Protein AF-A0A349KJ42-F1 (afdb_monomer_lite)

Foldseek 3Di:
DAFEEEEEAFPPLCLVVVVVVVCVVCVVVVHDDDDADDQLQPVPHHGHDDDPCCPPVVHHHYHYYYQAFQQRHGDPVNVVSVVPGPYYHYRFDAAPVRDTFHHKFFADQVGQTDNDDDRDDDDDPSGIHTHHPVVSCVSVVDDD

pLDDT: mean 79.97, std 14.78, range [34.62, 95.19]

Structure (mmCIF, N/CA/C/O backbone):
data_AF-A0A349KJ42-F1
#
_entry.id   AF-A0A349KJ42-F1
#
loop_
_atom_site.group_PDB
_atom_site.id
_atom_site.type_symbol
_atom_site.label_atom_id
_atom_site.label_alt_id
_atom_site.label_comp_id
_atom_site.label_asym_id
_atom_site.label_entity_id
_atom_site.label_seq_id
_atom_site.pdbx_PDB_ins_code
_atom_site.Cartn_x
_atom_site.Cartn_y
_atom_site.Cartn_z
_atom_site.occupancy
_atom_site.B_iso_or_equiv
_atom_site.auth_seq_id
_atom_site.auth_comp_id
_atom_site.auth_asym_id
_atom_site.auth_atom_id
_atom_site.pdbx_PDB_model_num
ATOM 1 N N . MET A 1 1 ? -20.722 2.847 15.831 1.00 71.12 1 MET A N 1
ATOM 2 C CA . MET A 1 1 ? -20.370 1.876 14.788 1.00 71.12 1 MET A CA 1
ATOM 3 C C . MET A 1 1 ? -18.928 2.110 14.408 1.00 71.12 1 MET A C 1
ATOM 5 O O . MET A 1 1 ? -18.572 3.216 13.991 1.00 71.12 1 MET A O 1
ATOM 9 N N . ALA A 1 2 ? -18.104 1.103 14.656 1.00 82.88 2 ALA A N 1
ATOM 10 C CA . ALA A 1 2 ? -16.733 1.034 14.201 1.00 82.88 2 ALA A CA 1
ATOM 11 C C . ALA A 1 2 ? -16.643 1.185 12.682 1.00 82.88 2 ALA A C 1
ATOM 13 O O . ALA A 1 2 ? -17.597 0.926 11.957 1.00 82.88 2 ALA A O 1
ATOM 14 N N . LYS A 1 3 ? -15.483 1.655 12.223 1.00 87.38 3 LYS A N 1
ATOM 15 C CA . LYS A 1 3 ? -15.212 1.926 10.811 1.00 87.38 3 LYS A CA 1
ATOM 16 C C . LYS A 1 3 ? -14.053 1.076 10.319 1.00 87.38 3 LYS A C 1
ATOM 18 O O . LYS A 1 3 ? -13.082 0.863 11.056 1.00 87.38 3 LYS A O 1
ATOM 23 N N . LEU A 1 4 ? -14.130 0.683 9.056 1.00 85.62 4 LEU A N 1
ATOM 24 C CA . LEU A 1 4 ? -13.057 0.065 8.298 1.00 85.62 4 LEU A CA 1
ATOM 25 C C . LEU A 1 4 ? -12.326 1.128 7.465 1.00 85.62 4 LEU A C 1
ATOM 27 O O . LEU A 1 4 ? -12.881 1.762 6.567 1.00 85.62 4 LEU A O 1
ATOM 31 N N . TYR A 1 5 ? -11.041 1.310 7.753 1.00 91.62 5 TYR A N 1
ATOM 32 C CA . TYR A 1 5 ? -10.149 2.177 6.992 1.00 91.62 5 TYR A CA 1
ATOM 33 C C . TYR A 1 5 ? -9.207 1.326 6.149 1.00 91.62 5 TYR A C 1
ATOM 35 O O . TYR A 1 5 ? -8.527 0.455 6.691 1.00 91.62 5 TYR A O 1
ATOM 43 N N . PHE A 1 6 ? -9.087 1.628 4.858 1.00 92.06 6 PHE A N 1
ATOM 44 C CA . PHE A 1 6 ? -8.075 1.029 3.998 1.00 92.06 6 PHE A CA 1
ATOM 45 C C . PHE A 1 6 ? -7.049 2.070 3.545 1.00 92.06 6 PHE A C 1
ATOM 47 O O . PHE A 1 6 ? -7.339 2.986 2.771 1.00 92.06 6 PHE A O 1
ATOM 54 N N . TYR A 1 7 ? -5.828 1.910 4.048 1.00 92.38 7 TYR A N 1
ATOM 55 C CA . TYR A 1 7 ? -4.652 2.679 3.676 1.00 92.38 7 TYR A CA 1
ATOM 56 C C . TYR A 1 7 ? -3.873 1.916 2.602 1.00 92.38 7 TYR A C 1
ATOM 58 O O . TYR A 1 7 ? -3.289 0.865 2.867 1.00 92.38 7 TYR A O 1
ATOM 66 N N . TYR A 1 8 ? -3.834 2.440 1.383 1.00 91.38 8 TYR A N 1
ATOM 67 C CA . TYR A 1 8 ? -3.202 1.758 0.255 1.00 91.38 8 TYR A CA 1
ATOM 68 C C . TYR A 1 8 ? -2.115 2.604 -0.396 1.00 91.38 8 TYR A C 1
ATOM 70 O O . TYR A 1 8 ? -2.132 3.830 -0.324 1.00 91.38 8 TYR A O 1
ATOM 78 N N . SER A 1 9 ? -1.147 1.949 -1.032 1.00 87.88 9 SER A N 1
ATOM 79 C CA . SER A 1 9 ? -0.084 2.613 -1.799 1.00 87.88 9 SER A CA 1
ATOM 80 C C . SER A 1 9 ? 0.714 1.629 -2.646 1.00 87.88 9 SER A C 1
ATOM 82 O O . SER A 1 9 ? 0.524 0.417 -2.539 1.00 87.88 9 SER A O 1
ATOM 84 N N . SER A 1 10 ? 1.644 2.137 -3.457 1.00 85.31 10 SER A N 1
ATOM 85 C CA . SER A 1 10 ? 2.704 1.324 -4.058 1.00 85.31 10 SER A CA 1
ATOM 86 C C . SER A 1 10 ? 3.733 0.875 -3.000 1.00 85.31 10 SER A C 1
ATOM 88 O O . SER A 1 10 ? 3.656 1.243 -1.819 1.00 85.31 10 SER A O 1
ATOM 90 N N . MET A 1 11 ? 4.688 0.019 -3.375 1.00 81.88 11 MET A N 1
ATOM 91 C CA . MET A 1 11 ? 5.756 -0.409 -2.461 1.00 81.88 11 MET A CA 1
ATOM 92 C C . MET A 1 11 ? 6.617 0.778 -1.997 1.00 81.88 11 MET A C 1
ATOM 94 O O . MET A 1 11 ? 6.687 1.814 -2.656 1.00 81.88 11 MET A O 1
ATOM 98 N N . ASN A 1 12 ? 7.237 0.641 -0.823 1.00 72.62 12 ASN A N 1
ATOM 99 C CA . ASN A 1 12 ? 8.131 1.646 -0.234 1.00 72.62 12 ASN A CA 1
ATOM 100 C C . ASN A 1 12 ? 7.505 3.030 0.086 1.00 72.62 12 ASN A C 1
ATOM 102 O O . ASN A 1 12 ? 8.209 4.007 0.298 1.00 72.62 12 ASN A O 1
ATOM 106 N N . ALA A 1 13 ? 6.176 3.132 0.183 1.00 80.38 13 ALA A N 1
ATOM 107 C CA . ALA A 1 13 ? 5.505 4.377 0.586 1.00 80.38 13 ALA A CA 1
ATOM 108 C C . ALA A 1 13 ? 5.421 4.595 2.118 1.00 80.38 13 ALA A C 1
ATOM 110 O O . ALA A 1 13 ? 4.709 5.483 2.569 1.00 80.38 13 ALA A O 1
ATOM 111 N N . GLY A 1 14 ? 6.051 3.746 2.941 1.00 80.50 14 GLY A N 1
ATOM 112 C CA . GLY A 1 14 ? 6.001 3.874 4.409 1.00 80.50 14 GLY A CA 1
ATOM 113 C C . GLY A 1 14 ? 4.728 3.338 5.088 1.00 80.50 14 GLY A C 1
ATOM 114 O O . GLY A 1 14 ? 4.367 3.804 6.166 1.00 80.50 14 GLY A O 1
ATOM 115 N N . LYS A 1 15 ? 4.042 2.346 4.494 1.00 85.19 15 LYS A N 1
ATOM 116 C CA . LYS A 1 15 ? 2.826 1.728 5.076 1.00 85.19 15 LYS A CA 1
ATOM 117 C C . LYS A 1 15 ? 3.044 1.200 6.494 1.00 85.19 15 LYS A C 1
ATOM 119 O O . LYS A 1 15 ? 2.264 1.522 7.382 1.00 85.19 15 LYS A O 1
ATOM 124 N N . SER A 1 16 ? 4.110 0.427 6.702 1.00 76.88 16 SER A N 1
ATOM 125 C CA . SER A 1 16 ? 4.428 -0.156 8.009 1.00 76.88 16 SER A CA 1
ATOM 126 C C . SER A 1 16 ? 4.703 0.928 9.052 1.00 76.88 16 SER A C 1
ATOM 128 O O . SER A 1 16 ? 4.192 0.853 10.164 1.00 76.88 16 SER A O 1
ATOM 130 N N . THR A 1 17 ? 5.418 1.991 8.675 1.00 78.62 17 THR A N 1
ATOM 131 C CA . THR A 1 17 ? 5.653 3.155 9.540 1.00 78.62 17 THR A CA 1
ATOM 132 C C . THR A 1 17 ? 4.346 3.845 9.925 1.00 78.62 17 THR A C 1
ATOM 134 O O . THR A 1 17 ? 4.123 4.117 11.101 1.00 78.62 17 THR A O 1
ATOM 137 N N . ALA A 1 18 ? 3.449 4.083 8.963 1.00 80.69 18 ALA A N 1
ATOM 138 C CA . ALA A 1 18 ? 2.148 4.698 9.226 1.00 80.69 18 ALA A CA 1
ATOM 139 C C . ALA A 1 18 ? 1.270 3.838 10.156 1.00 80.69 18 ALA A C 1
ATOM 141 O O . ALA A 1 18 ? 0.638 4.371 11.068 1.00 80.69 18 ALA A O 1
ATOM 142 N N . LEU A 1 19 ? 1.279 2.513 9.972 1.00 82.88 19 LEU A N 1
ATOM 143 C CA . LEU A 1 19 ? 0.587 1.560 10.842 1.00 82.88 19 LEU A CA 1
ATOM 144 C C . LEU A 1 19 ? 1.127 1.601 12.279 1.00 82.88 19 LEU A C 1
ATOM 146 O O . LEU A 1 19 ? 0.348 1.715 13.227 1.00 82.88 19 LEU A O 1
ATOM 150 N N . LEU A 1 20 ? 2.450 1.539 12.448 1.00 77.12 20 LEU A N 1
ATOM 151 C CA . LEU A 1 20 ? 3.085 1.579 13.768 1.00 77.12 20 LEU A CA 1
ATOM 152 C C . LEU A 1 20 ? 2.846 2.921 14.468 1.00 77.12 20 LEU A C 1
ATOM 154 O O . LEU A 1 20 ? 2.502 2.934 15.650 1.00 77.12 20 LEU A O 1
ATOM 158 N N . GLN A 1 21 ? 2.927 4.036 13.736 1.00 80.31 21 GLN A N 1
ATOM 159 C CA . GLN A 1 21 ? 2.608 5.361 14.266 1.00 80.31 21 GLN A CA 1
ATOM 160 C C . GLN A 1 21 ? 1.146 5.458 14.711 1.00 80.31 21 GLN A C 1
ATOM 162 O O . GLN A 1 21 ? 0.859 6.008 15.774 1.00 80.31 21 GLN A O 1
ATOM 167 N N . ALA A 1 22 ? 0.210 4.920 13.922 1.00 86.06 22 ALA A N 1
ATOM 168 C CA . ALA A 1 22 ? -1.194 4.880 14.310 1.00 86.06 22 ALA A CA 1
ATOM 169 C C . ALA A 1 22 ? -1.365 4.090 15.614 1.00 86.06 22 ALA A C 1
ATOM 171 O O . ALA A 1 22 ? -1.955 4.607 16.559 1.00 86.06 22 ALA A O 1
ATOM 172 N N . SER A 1 23 ? -0.785 2.888 15.697 1.00 80.69 23 SER A N 1
ATOM 173 C CA . SER A 1 23 ? -0.829 2.048 16.899 1.00 80.69 23 SER A CA 1
ATOM 174 C C . SER A 1 23 ? -0.280 2.768 18.137 1.00 80.69 23 SER A C 1
ATOM 176 O O . SER A 1 23 ? -0.939 2.774 19.177 1.00 80.69 23 SER A O 1
ATOM 178 N N . TYR A 1 24 ? 0.869 3.443 18.011 1.00 76.75 24 TYR A N 1
ATOM 179 C CA . TYR A 1 24 ? 1.441 4.278 19.071 1.00 76.75 24 TYR A CA 1
ATOM 180 C C . TYR A 1 24 ? 0.457 5.367 19.525 1.00 76.75 24 TYR A C 1
ATOM 182 O O . TYR A 1 24 ? 0.120 5.442 20.702 1.00 76.75 24 TYR A O 1
ATOM 190 N N . ASN A 1 25 ? -0.105 6.140 18.591 1.00 90.44 25 ASN A N 1
ATOM 191 C CA . ASN A 1 25 ? -1.030 7.238 18.899 1.00 90.44 25 ASN A CA 1
ATOM 192 C C . ASN A 1 25 ? -2.312 6.792 19.628 1.00 90.44 25 ASN A C 1
ATOM 194 O O . ASN A 1 25 ? -2.921 7.589 20.347 1.00 90.44 25 ASN A O 1
ATOM 198 N N . TYR A 1 26 ? -2.768 5.558 19.397 1.00 90.50 26 TYR A N 1
ATOM 199 C CA . TYR A 1 26 ? -3.899 4.973 20.119 1.00 90.50 26 TYR A CA 1
ATOM 200 C C . TYR A 1 26 ? -3.496 4.573 21.545 1.00 90.50 26 TYR A C 1
ATOM 202 O O . TYR A 1 26 ? -4.216 4.896 22.492 1.00 90.50 26 TYR A O 1
ATOM 210 N N . ARG A 1 27 ? -2.325 3.945 21.710 1.00 85.88 27 ARG A N 1
ATOM 211 C CA . ARG A 1 27 ? -1.794 3.549 23.025 1.00 85.88 27 ARG A CA 1
ATOM 212 C C . ARG A 1 27 ? -1.530 4.741 23.938 1.00 85.88 27 ARG A C 1
ATOM 214 O O . ARG A 1 27 ? -1.910 4.688 25.101 1.00 85.88 27 ARG A O 1
ATOM 221 N N . GLU A 1 28 ? -1.011 5.843 23.399 1.00 93.38 28 GLU A N 1
ATOM 222 C CA . GLU A 1 28 ? -0.811 7.095 24.152 1.00 93.38 28 GLU A CA 1
ATOM 223 C C . GLU A 1 28 ? -2.118 7.684 24.707 1.00 93.38 28 GLU A C 1
ATOM 225 O O . GLU A 1 28 ? -2.106 8.475 25.646 1.00 93.38 28 GLU A O 1
ATOM 230 N N . ARG A 1 29 ? -3.268 7.298 24.144 1.00 93.56 29 ARG A N 1
ATOM 231 C CA . ARG A 1 29 ? -4.602 7.684 24.627 1.00 93.56 29 ARG A CA 1
ATOM 232 C C . ARG A 1 29 ? -5.255 6.616 25.512 1.00 93.56 29 ARG A C 1
ATOM 234 O O . ARG A 1 29 ? -6.458 6.680 25.744 1.00 93.56 29 ARG A O 1
ATOM 241 N N . GLY A 1 30 ? -4.491 5.625 25.973 1.00 92.12 30 GLY A N 1
ATOM 242 C CA . GLY A 1 30 ? -4.974 4.539 26.829 1.00 92.12 30 GLY A CA 1
ATOM 243 C C . GLY A 1 30 ? -5.780 3.460 26.099 1.00 92.12 30 GLY A C 1
ATOM 244 O O . GLY A 1 30 ? -6.466 2.676 26.750 1.00 92.12 30 GLY A O 1
ATOM 245 N N . MET A 1 31 ? -5.732 3.406 24.762 1.00 90.94 31 MET A N 1
ATOM 246 C CA . MET A 1 31 ? -6.440 2.387 23.979 1.00 90.94 31 MET A CA 1
ATOM 247 C C . MET A 1 31 ? -5.548 1.176 23.691 1.00 90.94 31 MET A C 1
ATOM 249 O O . MET A 1 31 ? -4.372 1.310 23.350 1.00 90.94 31 MET A O 1
ATOM 253 N N . ASN A 1 32 ? -6.133 -0.019 23.763 1.00 86.50 32 ASN A N 1
ATOM 254 C CA . ASN A 1 32 ? -5.446 -1.265 23.431 1.00 86.50 32 ASN A CA 1
ATOM 255 C C . ASN A 1 32 ? -5.469 -1.511 21.919 1.00 86.50 32 ASN A C 1
ATOM 257 O O . ASN A 1 32 ? -6.527 -1.466 21.294 1.00 86.50 32 ASN A O 1
ATOM 261 N N . THR A 1 33 ? -4.307 -1.808 21.332 1.00 84.69 33 THR A N 1
ATOM 262 C CA . THR A 1 33 ? -4.173 -2.100 19.898 1.00 84.69 33 THR A CA 1
ATOM 263 C C . THR A 1 33 ? -3.523 -3.455 19.653 1.00 84.69 33 THR A C 1
ATOM 265 O O . THR A 1 33 ? -2.512 -3.797 20.273 1.00 84.69 33 THR A O 1
ATOM 268 N N . ILE A 1 34 ? -4.066 -4.192 18.682 1.00 83.25 34 ILE A N 1
ATOM 269 C CA . ILE A 1 34 ? -3.475 -5.414 18.132 1.00 83.25 34 ILE A CA 1
ATOM 270 C C . ILE A 1 34 ? -2.990 -5.089 16.717 1.00 83.25 34 ILE A C 1
ATOM 272 O O . ILE A 1 34 ? -3.738 -4.534 15.915 1.00 83.25 34 ILE A O 1
ATOM 276 N N . VAL A 1 35 ? -1.730 -5.410 16.421 1.00 77.62 35 VAL A N 1
ATOM 277 C CA . VAL A 1 35 ? -1.138 -5.258 15.086 1.00 77.62 35 VAL A CA 1
ATOM 278 C C . VAL A 1 35 ? -0.901 -6.651 14.527 1.00 77.62 35 VAL A C 1
ATOM 280 O O . VAL A 1 35 ? -0.343 -7.504 15.211 1.00 77.62 35 VAL A O 1
ATOM 283 N N . LEU A 1 36 ? -1.345 -6.876 13.298 1.00 74.88 36 LEU A N 1
ATOM 284 C CA . LEU A 1 36 ? -1.331 -8.175 12.641 1.00 74.88 36 LEU A CA 1
ATOM 285 C C . LEU A 1 36 ? -0.718 -8.010 11.242 1.00 74.88 36 LEU A C 1
ATOM 287 O O . LEU A 1 36 ? -1.025 -7.044 10.544 1.00 74.88 36 LEU A O 1
ATOM 291 N N . ALA A 1 37 ? 0.126 -8.951 10.832 1.00 68.81 37 ALA A N 1
ATOM 292 C CA . ALA A 1 37 ? 0.660 -9.089 9.472 1.00 68.81 37 ALA A CA 1
ATOM 293 C C . ALA A 1 37 ? 0.181 -10.432 8.898 1.00 68.81 37 ALA A C 1
ATOM 295 O O . ALA A 1 37 ? -0.078 -11.310 9.706 1.00 68.81 37 ALA A O 1
ATOM 296 N N . PRO A 1 38 ? 0.011 -10.625 7.579 1.00 66.50 38 PRO A N 1
ATOM 297 C CA . PRO A 1 38 ? -0.365 -11.922 7.009 1.00 66.50 38 PRO A CA 1
ATOM 298 C C . PRO A 1 38 ? 0.789 -12.941 7.088 1.00 66.50 38 PRO A C 1
ATOM 300 O O . PRO A 1 38 ? 1.954 -12.566 7.034 1.00 66.50 38 PRO A O 1
ATOM 303 N N . SER A 1 39 ? 0.478 -14.238 7.154 1.00 60.75 39 SER A N 1
ATOM 304 C CA . SER A 1 39 ? 1.454 -15.318 7.394 1.00 60.75 39 SER A CA 1
ATOM 305 C C . SER A 1 39 ? 2.446 -15.508 6.246 1.00 60.75 39 SER A C 1
ATOM 307 O O . SER A 1 39 ? 3.524 -16.056 6.445 1.00 60.75 39 SER A O 1
ATOM 309 N N . LEU A 1 40 ? 2.072 -15.026 5.058 1.00 56.72 40 LEU A N 1
ATOM 310 C CA . LEU A 1 40 ? 2.884 -14.985 3.842 1.00 56.72 40 LEU A CA 1
ATOM 311 C C . LEU A 1 40 ? 3.875 -13.803 3.813 1.00 56.72 40 LEU A C 1
ATOM 313 O O . LEU A 1 40 ? 4.744 -13.774 2.949 1.00 56.72 40 LEU A O 1
ATOM 317 N N . ASP A 1 41 ? 3.742 -12.814 4.706 1.00 55.91 41 ASP A N 1
ATOM 318 C CA . ASP A 1 41 ? 4.686 -11.696 4.843 1.00 55.91 41 ASP A CA 1
ATOM 319 C C . ASP A 1 41 ? 5.649 -11.980 6.002 1.00 55.91 41 ASP A C 1
ATOM 321 O O . ASP A 1 41 ? 5.470 -11.505 7.120 1.00 55.91 41 ASP A O 1
ATOM 325 N N . ASP A 1 42 ? 6.669 -12.798 5.741 1.00 50.94 42 ASP A N 1
ATOM 326 C CA . ASP A 1 42 ? 7.663 -13.211 6.739 1.00 50.94 42 ASP A CA 1
ATOM 327 C C . ASP A 1 42 ? 8.842 -12.237 6.882 1.00 50.94 42 ASP A C 1
ATOM 329 O O . ASP A 1 42 ? 9.684 -12.431 7.761 1.00 50.94 42 ASP A O 1
ATOM 333 N N . ARG A 1 43 ? 8.861 -11.147 6.094 1.00 51.47 43 ARG A N 1
ATOM 334 C CA . ARG A 1 43 ? 9.929 -10.129 6.090 1.00 51.47 43 ARG A CA 1
ATOM 335 C C . ARG A 1 43 ? 10.235 -9.592 7.491 1.00 51.47 43 ARG A C 1
ATOM 337 O O . ARG A 1 43 ? 11.348 -9.128 7.724 1.00 51.47 43 ARG A O 1
ATOM 344 N N . TYR A 1 44 ? 9.254 -9.659 8.401 1.00 42.19 44 TYR A N 1
ATOM 345 C CA . TYR A 1 44 ? 9.367 -9.247 9.803 1.00 42.19 44 TYR A CA 1
ATOM 346 C C . TYR A 1 44 ? 8.635 -10.171 10.822 1.00 42.19 44 TYR A C 1
ATOM 348 O O . TYR A 1 44 ? 8.483 -9.769 11.975 1.00 42.19 44 TYR A O 1
ATOM 356 N N . GLY A 1 45 ? 8.192 -11.387 10.448 1.00 46.56 45 GLY A N 1
ATOM 357 C CA . GLY A 1 45 ? 7.471 -12.348 11.326 1.00 46.56 45 GLY A CA 1
ATOM 358 C C . GLY A 1 45 ? 5.956 -12.541 11.045 1.00 46.56 45 GLY A C 1
ATOM 359 O O . GLY A 1 45 ? 5.354 -11.750 10.332 1.00 46.56 45 GLY A O 1
ATOM 360 N N . GLN A 1 46 ? 5.337 -13.609 11.592 1.00 34.62 46 GLN A N 1
ATOM 361 C CA . GLN A 1 46 ? 4.038 -14.192 11.147 1.00 34.62 46 GLN A CA 1
ATOM 362 C C . GLN A 1 46 ? 2.746 -13.704 11.870 1.00 34.62 46 GLN A C 1
ATOM 364 O O . GLN A 1 46 ? 2.779 -13.418 13.066 1.00 34.62 46 GLN A O 1
ATOM 369 N N . GLY A 1 47 ? 1.578 -13.726 11.186 1.00 42.03 47 GLY A N 1
ATOM 370 C CA . GLY A 1 47 ? 0.214 -13.523 11.751 1.00 42.03 47 GLY A CA 1
ATOM 371 C C . GLY A 1 47 ? -0.938 -13.650 10.714 1.00 42.03 47 GLY A C 1
ATOM 372 O O . GLY A 1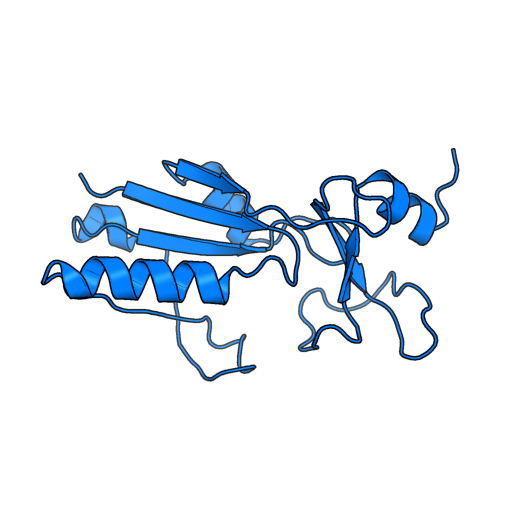 47 ? -0.669 -13.977 9.573 1.00 42.03 47 GLY A O 1
ATOM 373 N N . VAL A 1 48 ? -2.224 -13.394 11.026 1.00 34.69 48 VAL A N 1
ATOM 374 C CA . VAL A 1 48 ? -3.364 -13.433 10.052 1.00 34.69 48 VAL A CA 1
ATOM 375 C C . VAL A 1 48 ? -4.351 -12.276 10.306 1.00 34.69 48 VAL A C 1
ATOM 377 O O . VAL A 1 48 ? -4.576 -11.933 11.462 1.00 34.69 48 VAL A O 1
ATOM 380 N N . VAL A 1 49 ? -4.982 -11.698 9.263 1.00 42.06 49 VAL A N 1
ATOM 381 C CA . VAL A 1 49 ? -6.047 -10.663 9.372 1.00 42.06 49 VAL A CA 1
ATOM 382 C C . VAL A 1 49 ? -7.271 -11.005 8.518 1.00 42.06 49 VAL A C 1
ATOM 384 O O . VAL A 1 49 ? -7.124 -11.392 7.363 1.00 42.06 49 VAL A O 1
ATOM 387 N N . THR A 1 50 ? -8.479 -10.792 9.060 1.00 41.72 50 THR A N 1
ATOM 388 C CA . THR A 1 50 ? -9.771 -10.902 8.351 1.00 41.72 50 THR A CA 1
ATOM 389 C C . THR A 1 50 ? -10.637 -9.646 8.552 1.00 41.72 50 THR A C 1
ATOM 391 O O . THR A 1 50 ? -10.572 -9.004 9.600 1.00 41.72 50 THR A O 1
ATOM 394 N N . SER A 1 51 ? -11.428 -9.268 7.539 1.00 45.72 51 SER A N 1
ATOM 395 C CA . SER A 1 51 ? -12.086 -7.954 7.397 1.00 45.72 51 SER A CA 1
ATOM 396 C C . SER A 1 51 ? -13.421 -7.778 8.134 1.00 45.72 51 SER A C 1
ATOM 398 O O . SER A 1 51 ? -13.898 -6.655 8.232 1.00 45.72 51 SER 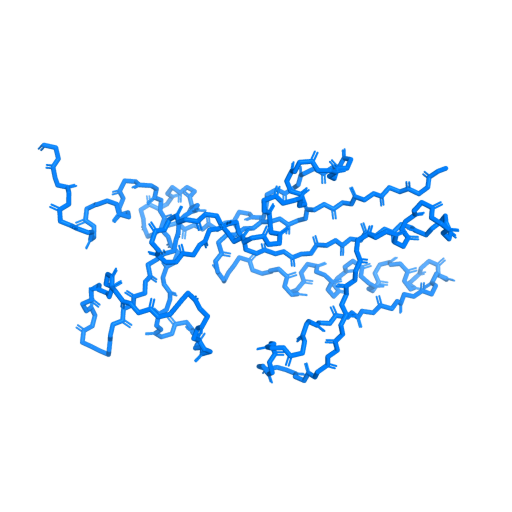A O 1
ATOM 400 N N . ARG A 1 52 ? -14.028 -8.842 8.675 1.00 51.25 52 ARG A N 1
ATOM 401 C CA . ARG A 1 52 ? -15.372 -8.790 9.307 1.00 51.25 52 ARG A CA 1
ATOM 402 C C . ARG A 1 52 ? -15.363 -8.433 10.796 1.00 51.25 52 ARG A C 1
ATOM 404 O O . ARG A 1 52 ? -16.397 -8.445 11.455 1.00 51.25 52 ARG A O 1
ATOM 411 N N . ILE A 1 53 ? -14.187 -8.148 11.343 1.00 61.28 53 ILE A N 1
ATOM 412 C CA . ILE A 1 53 ? -13.991 -7.881 12.771 1.00 61.28 53 ILE A CA 1
ATOM 413 C C . ILE A 1 53 ? -14.655 -6.561 13.193 1.00 61.28 53 ILE A C 1
ATOM 415 O O . ILE A 1 53 ? -15.139 -6.475 14.321 1.00 61.28 53 ILE A O 1
ATOM 419 N N . SER A 1 54 ? -14.715 -5.560 12.303 1.00 60.28 54 SER A N 1
ATOM 420 C CA . SER A 1 54 ? -15.235 -4.231 12.646 1.00 60.28 54 SER A CA 1
ATOM 421 C C . SER A 1 54 ? -16.685 -4.260 13.091 1.00 60.28 54 SER A C 1
ATOM 423 O O . SER A 1 54 ? -17.020 -3.703 14.133 1.00 60.28 54 SER A O 1
ATOM 425 N N . ASP A 1 55 ? -17.523 -4.957 12.335 1.00 62.34 55 ASP A N 1
ATOM 426 C CA . ASP A 1 55 ? -18.972 -4.885 12.505 1.00 62.34 55 ASP A CA 1
ATOM 427 C C . ASP A 1 55 ? -19.440 -5.803 13.637 1.00 62.34 55 ASP A C 1
ATOM 429 O O . ASP A 1 55 ? -20.359 -5.469 14.380 1.00 62.34 55 ASP A O 1
ATOM 433 N N . HIS A 1 56 ? -18.783 -6.956 13.804 1.00 66.94 56 HIS A N 1
ATOM 434 C CA . HIS A 1 56 ? -19.152 -7.940 14.820 1.00 66.94 56 HIS A CA 1
ATOM 435 C C . HIS A 1 56 ? -18.687 -7.574 16.229 1.00 66.94 56 HIS A C 1
ATOM 437 O O . HIS A 1 56 ? -19.357 -7.938 17.193 1.00 66.94 56 HIS A O 1
ATOM 443 N N . LEU A 1 57 ? -17.542 -6.900 16.359 1.00 74.69 57 LEU A N 1
ATOM 444 C CA . LEU A 1 57 ? -16.964 -6.563 17.663 1.00 74.69 57 LEU A CA 1
ATOM 445 C C . LEU A 1 57 ? -17.066 -5.069 18.000 1.00 74.69 57 LEU A C 1
ATOM 447 O O . LEU A 1 57 ? -16.656 -4.679 19.088 1.00 74.69 57 LEU A O 1
ATOM 451 N N . ASP A 1 58 ? -17.594 -4.244 17.087 1.00 79.06 58 ASP A N 1
ATOM 452 C CA . ASP A 1 58 ? -17.596 -2.774 17.172 1.00 79.06 58 ASP A CA 1
ATOM 453 C C . ASP A 1 58 ? -16.183 -2.208 17.439 1.00 79.06 58 ASP A C 1
ATOM 455 O O . ASP A 1 58 ? -15.989 -1.250 18.187 1.00 79.06 58 ASP A O 1
ATOM 459 N N . ILE A 1 59 ? -15.168 -2.803 16.792 1.00 82.44 59 ILE A N 1
ATOM 460 C CA . ILE A 1 59 ? -13.752 -2.413 16.905 1.00 82.44 59 ILE A CA 1
ATOM 461 C C . ILE A 1 59 ? -13.288 -1.737 15.605 1.00 82.44 59 ILE A C 1
ATOM 463 O O . ILE A 1 59 ? -13.383 -2.343 14.541 1.00 82.44 59 ILE A O 1
ATOM 467 N N . PRO A 1 60 ? -12.727 -0.515 15.633 1.00 86.75 60 PRO A N 1
ATOM 468 C CA . PRO A 1 60 ? -12.171 0.106 14.431 1.00 86.75 60 PRO A CA 1
ATOM 469 C C . PRO A 1 60 ? -11.041 -0.730 13.810 1.00 86.75 60 PRO A C 1
ATOM 471 O O . PRO A 1 60 ? -10.099 -1.117 14.503 1.00 86.75 60 PRO A O 1
ATOM 474 N N . VAL A 1 61 ? -11.093 -0.956 12.493 1.00 85.75 61 VAL A N 1
ATOM 475 C CA . VAL A 1 61 ? -10.075 -1.725 11.756 1.00 85.75 61 VAL A CA 1
ATOM 476 C C . VAL A 1 61 ? -9.337 -0.811 10.787 1.00 85.75 61 VAL A C 1
ATOM 478 O O . VAL A 1 61 ? -9.945 -0.123 9.968 1.00 85.75 61 VAL A O 1
ATOM 481 N N . LEU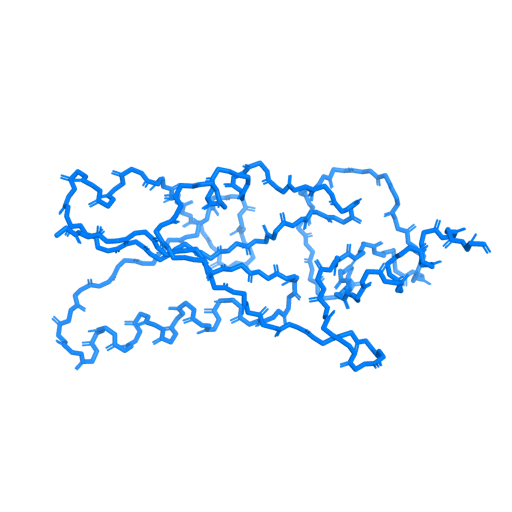 A 1 62 ? -8.005 -0.809 10.866 1.00 90.50 62 LEU A N 1
ATOM 482 C CA . LEU A 1 62 ? -7.135 -0.101 9.931 1.00 90.50 62 LEU A CA 1
ATOM 483 C C . LEU A 1 62 ? -6.336 -1.132 9.125 1.00 90.50 62 LEU A C 1
ATOM 485 O O . LEU A 1 62 ? -5.384 -1.721 9.630 1.00 90.50 62 LEU A O 1
ATOM 489 N N . ALA A 1 63 ? -6.717 -1.336 7.867 1.00 88.31 63 ALA A N 1
ATOM 490 C CA . ALA A 1 63 ? -6.027 -2.216 6.934 1.00 88.31 63 ALA A CA 1
ATOM 491 C C . ALA A 1 63 ? -4.995 -1.429 6.112 1.00 88.31 63 ALA A C 1
ATOM 493 O O . ALA A 1 63 ? -5.298 -0.349 5.605 1.00 88.31 63 ALA A O 1
ATOM 494 N N . TYR A 1 64 ? -3.791 -1.982 5.948 1.00 89.12 64 TYR A N 1
ATOM 495 C CA . TYR A 1 64 ? -2.718 -1.395 5.141 1.00 89.12 64 TYR A CA 1
ATOM 496 C C . TYR A 1 64 ? -2.299 -2.378 4.048 1.00 89.12 64 TYR A C 1
ATOM 498 O O . TYR A 1 64 ? -1.938 -3.509 4.358 1.00 89.12 64 TYR A O 1
ATOM 506 N N . GLY A 1 65 ? -2.327 -1.970 2.776 1.00 87.31 65 GLY A N 1
ATOM 507 C CA . GLY A 1 65 ? -2.095 -2.904 1.667 1.00 87.31 65 GLY A CA 1
ATOM 508 C C . GLY A 1 65 ? -1.545 -2.284 0.386 1.00 87.31 65 GLY A C 1
ATOM 509 O O . GLY A 1 65 ? -1.480 -1.065 0.224 1.00 87.31 65 GLY A O 1
ATOM 510 N N . LEU A 1 66 ? -1.106 -3.144 -0.533 1.00 88.06 66 LEU A N 1
ATOM 511 C CA . LEU A 1 66 ? -0.721 -2.753 -1.890 1.00 88.06 66 LEU A CA 1
ATOM 512 C C . LEU A 1 66 ? -1.944 -2.743 -2.800 1.00 88.06 66 LEU A C 1
ATOM 514 O O . LEU A 1 66 ? -2.785 -3.630 -2.707 1.00 88.06 66 LEU A O 1
ATOM 518 N N . ARG A 1 67 ? -2.041 -1.768 -3.705 1.00 89.12 67 ARG A N 1
ATOM 519 C CA . ARG A 1 67 ? -3.179 -1.690 -4.634 1.00 89.12 67 ARG A CA 1
ATOM 520 C C . ARG A 1 67 ? -3.076 -2.717 -5.762 1.00 89.12 67 ARG A C 1
ATOM 522 O O . ARG A 1 67 ? -4.034 -3.437 -6.015 1.00 89.12 67 ARG A O 1
ATOM 529 N N . THR A 1 68 ? -1.923 -2.764 -6.418 1.00 88.75 68 THR A N 1
ATOM 530 C CA . THR A 1 68 ? -1.667 -3.568 -7.616 1.00 88.75 68 THR A CA 1
ATOM 531 C C . THR A 1 68 ? -0.348 -4.317 -7.495 1.00 88.75 68 THR A C 1
ATOM 533 O O . THR A 1 68 ? 0.558 -3.849 -6.799 1.00 88.75 68 THR A O 1
ATOM 536 N N . ASP A 1 69 ? -0.246 -5.449 -8.182 1.00 88.44 69 ASP A N 1
ATOM 537 C CA . ASP A 1 69 ? 0.987 -6.204 -8.366 1.00 88.44 69 ASP A CA 1
ATOM 538 C C . ASP A 1 69 ? 1.895 -5.559 -9.432 1.00 88.44 69 ASP A C 1
ATOM 540 O O . ASP A 1 69 ? 1.617 -4.467 -9.943 1.00 88.44 69 ASP A O 1
ATOM 544 N N . PHE A 1 70 ? 3.011 -6.228 -9.738 1.00 87.75 70 PHE A N 1
ATOM 545 C CA . PHE A 1 70 ? 4.022 -5.728 -10.671 1.00 87.75 70 PHE A CA 1
ATOM 546 C C . PHE A 1 70 ? 3.559 -5.668 -12.135 1.00 87.75 70 PHE A C 1
ATOM 548 O O . PHE A 1 70 ? 4.214 -5.031 -12.955 1.00 87.75 70 PHE A O 1
ATOM 555 N N . ARG A 1 71 ? 2.438 -6.319 -12.470 1.00 87.75 71 ARG A N 1
ATOM 556 C CA . ARG A 1 71 ? 1.804 -6.271 -13.796 1.00 87.75 71 ARG A CA 1
ATOM 557 C C . ARG A 1 71 ? 0.723 -5.197 -13.875 1.00 87.75 71 ARG A C 1
ATOM 559 O O . ARG A 1 71 ? 0.112 -5.020 -14.921 1.00 87.75 71 ARG A O 1
ATOM 566 N N . GLY A 1 72 ? 0.485 -4.472 -12.782 1.00 88.00 72 GLY A N 1
ATOM 567 C CA . GLY A 1 72 ? -0.599 -3.501 -12.686 1.00 88.00 72 GLY A CA 1
ATOM 568 C C . GLY A 1 72 ? -1.955 -4.126 -12.352 1.00 88.00 72 GLY A C 1
ATOM 569 O O . GLY A 1 72 ? -2.941 -3.394 -12.273 1.00 88.00 72 GLY A O 1
ATOM 570 N N . GLU A 1 73 ? -2.014 -5.434 -12.086 1.00 88.31 73 GLU A N 1
ATOM 571 C 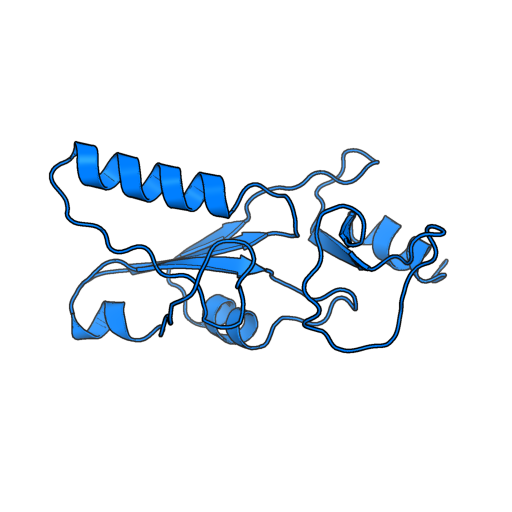CA . GLU A 1 73 ? -3.253 -6.115 -11.715 1.00 88.31 73 GLU A CA 1
ATOM 572 C C . GLU A 1 73 ? -3.576 -5.884 -10.236 1.00 88.31 73 GLU A C 1
ATOM 574 O O . GLU A 1 73 ? -2.675 -5.932 -9.396 1.00 88.31 73 GLU A O 1
ATOM 579 N N . PRO A 1 74 ? -4.839 -5.634 -9.848 1.00 86.25 74 PRO A N 1
ATOM 580 C CA . PRO A 1 74 ? -5.160 -5.398 -8.449 1.00 86.25 74 PRO A CA 1
ATOM 581 C C . PRO A 1 74 ? -4.953 -6.666 -7.615 1.00 86.25 74 PRO A C 1
ATOM 583 O O . PRO A 1 74 ? -5.423 -7.743 -7.993 1.00 86.25 74 PRO A O 1
ATOM 586 N N . PHE A 1 75 ? -4.338 -6.532 -6.437 1.00 84.44 75 PHE A N 1
ATOM 587 C CA . PHE A 1 75 ? -4.258 -7.644 -5.486 1.00 84.44 75 PHE A CA 1
ATOM 588 C C . PHE A 1 75 ? -5.661 -8.071 -5.055 1.00 84.44 75 PHE A C 1
ATOM 590 O O . PHE A 1 75 ? -6.495 -7.221 -4.742 1.00 84.44 75 PHE A O 1
ATOM 597 N N . GLU A 1 76 ? -5.911 -9.380 -4.993 1.00 79.88 76 GLU A N 1
ATOM 598 C CA . GLU A 1 76 ? -7.238 -9.929 -4.697 1.00 79.88 76 GLU A CA 1
ATOM 599 C C . GLU A 1 76 ? -7.826 -9.366 -3.394 1.00 79.88 76 GLU A C 1
ATOM 601 O O . GLU A 1 76 ? -8.911 -8.789 -3.412 1.00 79.88 76 GLU A O 1
ATOM 606 N N . GLY A 1 77 ? -7.081 -9.424 -2.284 1.00 81.06 77 GLY A N 1
ATOM 607 C CA . GLY A 1 77 ? -7.531 -8.854 -1.007 1.00 81.06 77 GLY A CA 1
ATOM 608 C C . GLY A 1 77 ? -7.820 -7.350 -1.089 1.00 81.06 77 GLY A C 1
ATOM 609 O O . GLY A 1 77 ? -8.792 -6.858 -0.513 1.00 81.06 77 GLY A O 1
ATOM 610 N N . SER A 1 78 ? -7.025 -6.619 -1.870 1.00 87.19 78 SER A N 1
ATOM 611 C CA . SER A 1 78 ? -7.209 -5.184 -2.074 1.00 87.19 78 SER A CA 1
ATOM 612 C C . SER A 1 78 ? -8.434 -4.857 -2.921 1.00 87.19 78 SER A C 1
ATOM 614 O O . SER A 1 78 ? -9.054 -3.833 -2.659 1.00 87.19 78 SER A O 1
ATOM 616 N N . LYS A 1 79 ? -8.844 -5.712 -3.874 1.00 84.88 79 LYS A N 1
ATOM 617 C CA . LYS A 1 79 ? -10.107 -5.534 -4.624 1.00 84.88 79 LYS A CA 1
ATOM 618 C C . LYS A 1 79 ? -11.288 -5.423 -3.666 1.00 84.88 79 LYS A C 1
ATOM 620 O O . LYS A 1 79 ? -12.088 -4.499 -3.780 1.00 84.88 79 LYS A O 1
ATOM 625 N N . TYR A 1 80 ? -11.351 -6.327 -2.691 1.00 84.12 80 TYR A N 1
ATOM 626 C CA . TYR A 1 80 ? -12.418 -6.329 -1.697 1.00 84.12 80 TYR A CA 1
ATOM 627 C C . TYR A 1 80 ? -12.324 -5.125 -0.762 1.00 84.12 80 TYR A C 1
ATOM 629 O O . TYR A 1 80 ? -13.317 -4.431 -0.579 1.00 84.12 80 TYR A O 1
ATOM 637 N N . LEU A 1 81 ? -11.139 -4.821 -0.220 1.00 85.50 81 LEU A N 1
ATOM 638 C CA . LEU A 1 81 ? -10.959 -3.682 0.692 1.00 85.50 81 LEU A CA 1
ATOM 639 C C . LEU A 1 81 ? -11.253 -2.331 0.028 1.00 85.50 81 LEU A C 1
ATOM 641 O O . LEU A 1 81 ? -11.816 -1.452 0.673 1.00 85.50 81 LEU A O 1
ATOM 645 N N . LEU A 1 82 ? -10.924 -2.170 -1.257 1.00 87.75 82 LEU A N 1
ATOM 646 C CA . LEU A 1 82 ? -11.293 -0.982 -2.032 1.00 87.75 82 LEU A CA 1
ATOM 647 C C . LEU A 1 82 ? -12.810 -0.828 -2.181 1.00 87.75 82 LEU A C 1
ATOM 649 O O . LEU A 1 82 ? -13.285 0.299 -2.269 1.00 87.75 82 LEU A O 1
ATOM 653 N N . ALA A 1 83 ? -13.551 -1.936 -2.222 1.00 85.62 83 ALA A N 1
ATOM 654 C CA . ALA A 1 83 ? -14.999 -1.923 -2.389 1.00 85.62 83 ALA A CA 1
ATOM 655 C C . ALA A 1 83 ? -15.754 -1.705 -1.069 1.00 85.62 83 ALA A C 1
ATOM 657 O O . ALA A 1 83 ? -16.784 -1.038 -1.070 1.00 85.62 83 ALA A O 1
ATOM 658 N N . ILE A 1 84 ? -15.267 -2.279 0.038 1.00 87.31 84 ILE A N 1
ATOM 659 C CA . ILE A 1 84 ? -16.034 -2.359 1.295 1.00 87.31 84 ILE A CA 1
ATOM 660 C C . ILE A 1 84 ? -15.593 -1.367 2.377 1.00 87.31 84 ILE A C 1
ATOM 662 O O . ILE A 1 84 ? -16.313 -1.197 3.354 1.00 87.31 84 ILE A O 1
ATOM 666 N N . ALA A 1 85 ? -14.408 -0.758 2.273 1.00 89.31 85 ALA A N 1
ATOM 667 C CA . ALA A 1 85 ? -13.921 0.129 3.326 1.00 89.31 85 ALA A CA 1
ATOM 668 C C . ALA A 1 85 ? -14.715 1.443 3.381 1.00 89.31 85 ALA A C 1
ATOM 670 O O . ALA A 1 85 ? -14.876 2.121 2.367 1.00 89.31 85 ALA A O 1
ATOM 671 N N . ASP A 1 86 ? -15.097 1.870 4.588 1.00 93.19 86 ASP A N 1
ATOM 672 C CA . ASP A 1 86 ? -15.756 3.163 4.818 1.00 93.19 86 ASP A CA 1
ATOM 673 C C . ASP A 1 86 ? -14.869 4.349 4.424 1.00 93.19 86 ASP A C 1
ATOM 675 O O . ASP A 1 86 ? -15.352 5.444 4.137 1.00 93.19 86 ASP A O 1
ATOM 679 N N . ASN A 1 87 ? -13.546 4.175 4.519 1.00 93.69 87 ASN A N 1
ATOM 680 C CA . ASN A 1 87 ? -12.571 5.229 4.268 1.00 93.69 87 ASN A CA 1
ATOM 681 C C . ASN A 1 87 ? -11.377 4.696 3.479 1.00 93.69 87 ASN A C 1
ATOM 683 O O . ASN A 1 87 ? -10.628 3.846 3.964 1.00 93.69 87 ASN A O 1
ATOM 687 N N . LEU A 1 88 ? -11.140 5.287 2.309 1.00 94.69 88 LEU A N 1
ATOM 688 C CA . LEU A 1 88 ? -9.981 5.011 1.467 1.00 94.69 88 LEU A CA 1
ATOM 689 C C . LEU A 1 88 ? -8.934 6.114 1.626 1.00 94.69 88 LEU A C 1
ATOM 691 O O . LEU A 1 88 ? -9.226 7.295 1.433 1.00 94.69 88 LEU A O 1
ATOM 695 N N . LYS A 1 89 ? -7.697 5.736 1.959 1.00 94.06 89 LYS A N 1
ATOM 696 C CA . LYS A 1 89 ? -6.575 6.672 2.103 1.00 94.06 89 LYS A CA 1
ATOM 697 C C . LYS A 1 89 ? -5.366 6.201 1.309 1.00 94.06 89 LYS A C 1
ATOM 699 O O . LYS A 1 89 ? -4.779 5.166 1.599 1.00 94.06 89 LYS A O 1
ATOM 704 N N . GLU A 1 90 ? -4.965 6.995 0.325 1.00 93.25 90 GLU A N 1
ATOM 705 C CA . GLU A 1 90 ? -3.754 6.731 -0.450 1.00 93.25 90 GLU A CA 1
ATOM 706 C C . GLU A 1 90 ? -2.526 7.311 0.267 1.00 93.25 90 GLU A C 1
ATOM 708 O O . GLU A 1 90 ? -2.454 8.518 0.516 1.00 93.25 90 GLU A O 1
ATOM 713 N N . ILE A 1 91 ? -1.539 6.466 0.574 1.00 90.31 91 ILE A N 1
ATOM 714 C CA . ILE A 1 91 ? -0.224 6.911 1.047 1.00 90.31 91 ILE A CA 1
ATOM 715 C C . ILE A 1 91 ? 0.646 7.182 -0.182 1.00 90.31 91 ILE A C 1
ATOM 717 O O . ILE A 1 91 ? 0.879 6.303 -1.010 1.00 90.31 91 ILE A O 1
ATOM 721 N N . LYS A 1 92 ? 1.107 8.424 -0.325 1.00 88.19 92 LYS A N 1
ATOM 722 C CA . LYS A 1 92 ? 1.798 8.868 -1.537 1.00 88.19 92 LYS A CA 1
ATOM 723 C C . LYS A 1 92 ? 3.222 8.317 -1.587 1.00 88.19 92 LYS A C 1
ATOM 725 O O . LYS A 1 92 ? 3.996 8.513 -0.657 1.00 88.19 92 LYS A O 1
ATOM 730 N N . ALA A 1 93 ? 3.566 7.702 -2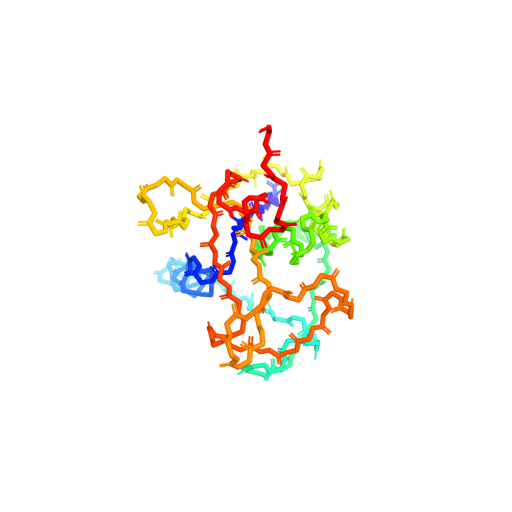.712 1.00 88.56 93 ALA A N 1
ATOM 731 C CA . ALA A 1 93 ? 4.941 7.474 -3.132 1.00 88.56 93 ALA A CA 1
ATOM 732 C C . ALA A 1 93 ? 5.287 8.412 -4.295 1.00 88.56 93 ALA A C 1
ATOM 734 O O . ALA A 1 93 ? 4.400 8.970 -4.953 1.00 88.56 93 ALA A O 1
ATOM 735 N N . ILE A 1 94 ? 6.581 8.577 -4.553 1.00 91.62 94 ILE A N 1
ATOM 736 C CA . ILE A 1 94 ? 7.098 9.493 -5.569 1.00 91.62 94 ILE A CA 1
ATOM 737 C C . ILE A 1 94 ? 7.839 8.670 -6.622 1.00 91.62 94 ILE A C 1
ATOM 739 O O . ILE A 1 94 ? 8.659 7.819 -6.292 1.00 91.62 94 ILE A O 1
ATOM 743 N N . CYS A 1 95 ? 7.501 8.891 -7.889 1.00 94.56 95 CYS A N 1
ATOM 744 C CA . CYS A 1 95 ? 8.224 8.330 -9.025 1.00 94.56 95 CYS A CA 1
ATOM 745 C C . CYS A 1 95 ? 9.514 9.126 -9.247 1.00 94.56 95 CYS A C 1
ATOM 747 O O . CYS A 1 95 ? 9.573 10.300 -8.892 1.00 94.56 95 CYS A O 1
ATOM 749 N N . HIS A 1 96 ? 10.514 8.546 -9.911 1.00 92.62 96 HIS A N 1
ATOM 750 C CA . HIS A 1 96 ? 11.763 9.247 -10.232 1.00 92.62 96 HIS A CA 1
ATOM 751 C C . HIS A 1 96 ? 11.554 10.567 -11.005 1.00 92.62 96 HIS A C 1
ATOM 753 O O . HIS A 1 96 ? 12.388 11.460 -10.926 1.00 92.62 96 HIS A O 1
ATOM 759 N N . CYS A 1 97 ? 10.422 10.744 -11.695 1.00 95.12 97 CYS A N 1
ATOM 760 C CA . CYS A 1 97 ? 10.069 11.999 -12.364 1.00 95.12 97 CYS A CA 1
ATOM 761 C C . CYS A 1 97 ? 9.380 13.050 -11.474 1.00 95.12 97 CYS A C 1
ATOM 763 O O . CYS A 1 97 ? 8.874 14.049 -11.980 1.00 95.12 97 CYS A O 1
ATOM 765 N N . GLY A 1 98 ? 9.245 12.796 -10.171 1.00 94.06 98 GLY A N 1
ATOM 766 C CA . GLY A 1 98 ? 8.551 13.669 -9.218 1.00 94.06 98 GLY A CA 1
ATOM 767 C C . GLY A 1 98 ? 7.023 13.537 -9.213 1.00 94.06 98 GLY A C 1
ATOM 768 O O . GLY A 1 98 ? 6.364 14.016 -8.292 1.00 94.06 98 GLY A O 1
ATOM 769 N N . SER A 1 99 ? 6.431 12.849 -10.194 1.00 95.19 99 SER A N 1
ATOM 770 C CA . SER A 1 99 ? 4.990 12.567 -10.194 1.00 95.19 99 SER A CA 1
ATOM 771 C C . SER A 1 99 ? 4.612 11.515 -9.150 1.00 95.19 99 SER A C 1
ATOM 773 O O . SER A 1 99 ? 5.432 10.692 -8.739 1.00 95.19 99 SER A O 1
ATOM 775 N N . LYS A 1 100 ? 3.329 11.483 -8.769 1.00 93.75 100 LYS A N 1
ATOM 776 C CA . LYS A 1 100 ? 2.793 10.463 -7.859 1.00 93.75 100 LYS A CA 1
ATOM 777 C C . LYS A 1 100 ? 3.028 9.056 -8.424 1.00 93.75 100 LYS A C 1
ATOM 779 O O . LYS A 1 100 ? 2.548 8.733 -9.515 1.00 93.75 100 LYS A O 1
ATOM 784 N N . ALA A 1 101 ? 3.731 8.216 -7.667 1.00 93.25 101 ALA A N 1
ATOM 785 C CA . ALA A 1 101 ? 3.875 6.805 -7.988 1.00 93.25 101 ALA A CA 1
ATOM 786 C C . ALA A 1 101 ? 2.626 6.039 -7.549 1.00 93.25 101 ALA A C 1
ATOM 788 O O . ALA A 1 101 ? 2.151 6.178 -6.424 1.00 93.25 101 ALA A O 1
ATOM 789 N N . THR A 1 102 ? 2.080 5.251 -8.470 1.00 92.25 102 THR A N 1
ATOM 790 C CA . THR A 1 102 ? 0.839 4.486 -8.266 1.00 92.25 102 THR A CA 1
ATOM 791 C C . THR A 1 102 ? 0.932 3.054 -8.793 1.00 92.25 102 THR A C 1
ATOM 793 O O . THR A 1 102 ? 0.011 2.268 -8.579 1.00 92.25 102 THR A O 1
ATOM 796 N N . MET A 1 103 ? 2.042 2.726 -9.456 1.00 92.69 103 MET A N 1
ATOM 797 C CA . MET A 1 103 ? 2.355 1.424 -10.028 1.00 92.69 103 MET A CA 1
ATOM 798 C C . MET A 1 103 ? 3.672 0.925 -9.432 1.00 92.69 103 MET A C 1
ATOM 800 O O . MET A 1 103 ? 4.444 1.708 -8.870 1.00 92.69 103 MET A O 1
ATOM 804 N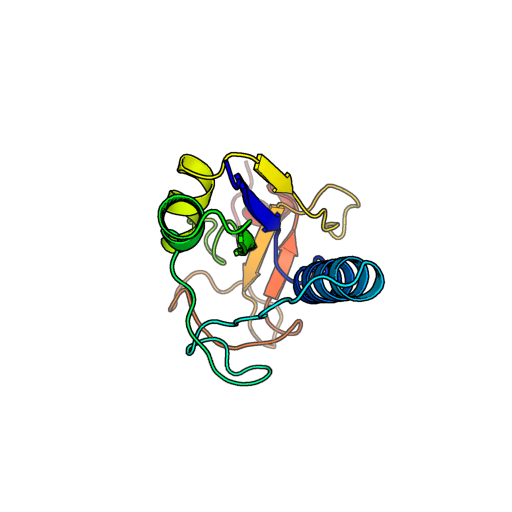 N . VAL A 1 104 ? 3.929 -0.370 -9.561 1.00 91.19 104 VAL A N 1
ATOM 805 C CA . VAL A 1 104 ? 5.188 -1.004 -9.164 1.00 91.19 104 VAL A CA 1
ATOM 806 C C . VAL A 1 104 ? 5.646 -1.853 -10.337 1.00 91.19 104 VAL A C 1
ATOM 808 O O . VAL A 1 104 ? 4.823 -2.553 -10.910 1.00 91.19 104 VAL A O 1
ATOM 811 N N . ILE A 1 105 ? 6.927 -1.795 -10.683 1.00 91.44 105 ILE A N 1
ATOM 812 C CA . ILE A 1 105 ? 7.556 -2.771 -11.576 1.00 91.44 105 ILE A CA 1
ATOM 813 C C . ILE A 1 105 ? 8.394 -3.746 -10.751 1.00 91.44 105 ILE A C 1
ATOM 815 O O . ILE A 1 105 ? 8.865 -3.388 -9.666 1.00 91.44 105 ILE A O 1
ATOM 819 N N . ARG A 1 106 ? 8.588 -4.959 -11.272 1.00 89.88 106 ARG A N 1
ATOM 820 C CA . ARG A 1 106 ? 9.585 -5.906 -10.767 1.00 89.88 106 ARG A CA 1
ATOM 821 C C . ARG A 1 106 ? 10.775 -5.905 -11.726 1.00 89.88 106 ARG A C 1
ATOM 823 O O . ARG A 1 106 ? 10.558 -5.926 -12.934 1.00 89.88 106 ARG A O 1
ATOM 830 N N . GLN A 1 107 ? 11.994 -5.861 -11.204 1.00 88.81 107 GLN A N 1
ATOM 831 C CA . GLN A 1 107 ? 13.229 -5.897 -11.986 1.00 88.81 107 GLN A CA 1
ATOM 832 C C . GLN A 1 107 ? 14.124 -7.065 -11.564 1.00 88.81 107 GLN A C 1
ATOM 834 O O . GLN A 1 107 ? 14.082 -7.506 -10.411 1.00 88.81 107 GLN A O 1
ATOM 839 N N . ASP A 1 108 ? 14.901 -7.574 -12.517 1.00 86.75 108 ASP A N 1
ATOM 840 C CA . ASP A 1 108 ? 16.002 -8.502 -12.260 1.00 86.75 108 ASP A CA 1
ATOM 841 C C . ASP A 1 108 ? 17.251 -7.748 -11.736 1.00 86.75 108 ASP A C 1
ATOM 843 O O . ASP A 1 108 ? 17.253 -6.513 -11.691 1.00 86.75 108 ASP A O 1
ATOM 847 N N . PRO A 1 109 ? 18.317 -8.453 -11.305 1.00 84.12 109 PRO A N 1
ATOM 848 C CA . PRO A 1 109 ? 19.549 -7.812 -10.836 1.00 84.12 109 PRO A CA 1
ATOM 849 C C . PRO A 1 109 ? 20.255 -6.923 -11.871 1.00 84.12 109 PRO A C 1
ATOM 851 O O . PRO A 1 109 ? 21.038 -6.059 -11.481 1.00 84.12 109 PRO A O 1
ATOM 854 N N . ASP A 1 110 ? 19.976 -7.116 -13.161 1.00 84.31 110 ASP A N 1
ATOM 855 C CA . ASP A 1 110 ? 20.549 -6.344 -14.265 1.00 84.31 110 ASP A CA 1
ATOM 856 C C . ASP A 1 110 ? 19.694 -5.102 -14.610 1.00 84.31 110 ASP A C 1
ATOM 858 O O . ASP A 1 110 ? 20.078 -4.284 -15.448 1.00 84.31 110 ASP A O 1
ATOM 862 N N . GLY A 1 111 ? 18.549 -4.920 -13.936 1.00 83.31 111 GLY A N 1
ATOM 863 C CA . GLY A 1 111 ? 17.636 -3.787 -14.097 1.00 83.31 111 GLY A CA 1
ATOM 864 C C . GLY A 1 111 ? 16.550 -3.987 -15.160 1.00 83.31 111 GLY A C 1
ATOM 865 O O . GLY A 1 111 ? 15.759 -3.066 -15.401 1.00 83.31 111 GLY A O 1
ATOM 866 N N . ASN A 1 112 ? 16.459 -5.167 -15.777 1.00 86.19 112 ASN A N 1
ATOM 867 C CA . ASN A 1 112 ? 15.434 -5.454 -16.778 1.00 86.19 112 ASN A CA 1
ATOM 868 C C . ASN A 1 112 ? 14.080 -5.692 -16.113 1.00 86.19 112 ASN A C 1
ATOM 870 O O . ASN A 1 112 ? 13.987 -6.320 -15.057 1.00 86.19 112 ASN A O 1
ATOM 874 N N . VAL A 1 113 ? 13.008 -5.215 -16.749 1.00 88.94 113 VAL A N 1
ATOM 875 C CA . VAL A 1 113 ? 11.647 -5.418 -16.245 1.00 88.94 113 VAL A CA 1
ATOM 876 C C . VAL A 1 113 ? 11.225 -6.872 -16.406 1.00 88.94 113 VAL A C 1
ATOM 878 O O . VAL A 1 113 ? 11.233 -7.433 -17.500 1.00 88.94 113 VAL A O 1
ATOM 881 N N . ILE A 1 114 ? 10.778 -7.458 -15.302 1.00 86.75 114 ILE A N 1
ATOM 882 C CA . ILE A 1 114 ? 10.170 -8.780 -15.261 1.00 86.75 114 ILE A CA 1
ATOM 883 C C . ILE A 1 114 ? 8.674 -8.631 -15.544 1.00 86.75 114 ILE A C 1
ATOM 885 O O . ILE A 1 114 ? 7.945 -7.983 -14.792 1.00 86.75 114 ILE A O 1
ATOM 889 N N . THR A 1 115 ? 8.206 -9.257 -16.623 1.00 81.19 115 THR A N 1
ATOM 890 C CA . THR A 1 115 ? 6.809 -9.172 -17.089 1.00 81.19 115 THR A CA 1
ATOM 891 C C . THR A 1 115 ? 5.984 -10.427 -16.785 1.00 81.19 115 THR A C 1
ATOM 893 O O . THR A 1 115 ? 4.754 -10.389 -16.835 1.00 81.19 115 THR A O 1
ATOM 896 N N . ALA A 1 116 ? 6.637 -11.528 -16.403 1.00 74.06 116 ALA A N 1
ATOM 897 C CA . ALA A 1 116 ? 6.019 -12.814 -16.089 1.00 74.06 116 ALA A CA 1
ATOM 898 C C . ALA A 1 116 ? 6.540 -13.379 -14.757 1.00 74.06 116 ALA A C 1
ATOM 900 O O . ALA A 1 116 ? 7.646 -13.062 -14.333 1.00 74.06 116 ALA A O 1
ATOM 901 N N . GLY A 1 117 ? 5.738 -14.217 -14.095 1.00 72.12 117 GLY A N 1
ATOM 902 C CA . GLY A 1 117 ? 6.071 -14.820 -12.798 1.00 72.12 117 GLY A CA 1
ATOM 903 C C . GLY A 1 117 ? 4.941 -14.704 -11.775 1.00 72.12 117 GLY A C 1
ATOM 904 O O . GLY A 1 117 ? 3.888 -14.121 -12.050 1.00 72.12 117 GLY A O 1
ATOM 905 N N . GLU A 1 118 ? 5.135 -15.266 -10.584 1.00 68.94 118 GLU A N 1
ATOM 906 C CA . GLU A 1 118 ? 4.127 -15.192 -9.523 1.00 68.94 118 GLU A CA 1
ATOM 907 C C . GLU A 1 118 ? 4.006 -13.775 -8.946 1.00 68.94 118 GLU A C 1
ATOM 909 O O . GLU A 1 118 ? 5.004 -13.081 -8.722 1.00 68.94 118 GLU A O 1
ATOM 914 N N . SER A 1 119 ? 2.770 -13.330 -8.679 1.00 58.06 119 SER A N 1
ATOM 915 C CA . SER A 1 119 ? 2.490 -12.007 -8.090 1.00 58.06 119 SER A CA 1
ATOM 916 C C . SER A 1 119 ? 3.148 -11.820 -6.727 1.00 58.06 119 SER A C 1
ATOM 918 O O . SER A 1 119 ? 3.520 -10.700 -6.378 1.00 58.06 119 SER A O 1
ATOM 920 N N . VAL A 1 120 ? 3.289 -12.905 -5.965 1.00 61.84 120 VAL A N 1
ATOM 921 C CA . VAL A 1 120 ? 3.845 -12.904 -4.615 1.00 61.84 120 VAL A CA 1
ATOM 922 C C . VAL A 1 120 ? 5.217 -13.556 -4.666 1.00 61.84 120 VAL A C 1
ATOM 924 O O . VAL A 1 120 ? 5.345 -14.769 -4.687 1.00 61.84 120 VAL A O 1
ATOM 927 N N . GLU A 1 121 ? 6.250 -12.725 -4.692 1.00 62.69 121 GLU A N 1
ATOM 928 C CA . GLU A 1 121 ? 7.628 -13.163 -4.502 1.00 62.69 121 GLU A CA 1
ATOM 929 C C . GLU A 1 121 ? 8.266 -12.236 -3.472 1.00 62.69 121 GLU A C 1
ATOM 931 O O . GLU A 1 121 ? 8.236 -11.007 -3.628 1.00 62.69 121 GLU A O 1
ATOM 936 N N . ILE A 1 122 ? 8.787 -12.817 -2.394 1.00 60.94 122 ILE A N 1
ATOM 937 C CA . ILE A 1 122 ? 9.348 -12.058 -1.279 1.00 60.94 122 ILE A CA 1
ATOM 938 C C . ILE A 1 122 ? 10.664 -11.419 -1.737 1.00 60.94 122 ILE A C 1
ATOM 940 O O . ILE A 1 122 ? 11.597 -12.098 -2.153 1.00 60.94 122 ILE A O 1
ATOM 944 N N . GLY A 1 123 ? 10.723 -10.087 -1.695 1.00 58.59 123 GLY A N 1
ATOM 945 C CA . GLY A 1 123 ? 11.875 -9.304 -2.139 1.00 58.59 123 GLY A CA 1
ATOM 946 C C . GLY A 1 123 ? 11.786 -7.847 -1.683 1.00 58.59 123 GLY A C 1
ATOM 947 O O . GLY A 1 123 ? 10.691 -7.306 -1.504 1.00 58.59 123 GLY A O 1
ATOM 948 N N . GLY A 1 124 ? 12.948 -7.238 -1.436 1.00 60.00 124 GLY A N 1
ATOM 949 C CA . GLY A 1 124 ? 13.093 -5.857 -0.970 1.00 60.00 124 GLY A CA 1
ATOM 950 C C . GLY A 1 124 ? 13.096 -4.814 -2.094 1.00 60.00 124 GLY A C 1
ATOM 951 O O . GLY A 1 124 ? 12.618 -5.058 -3.202 1.00 60.00 124 GLY A O 1
ATOM 952 N N . ASN A 1 125 ? 13.654 -3.638 -1.796 1.00 59.22 125 ASN A N 1
ATOM 953 C CA . ASN A 1 125 ? 13.728 -2.500 -2.724 1.00 59.22 125 ASN A CA 1
ATOM 954 C C . ASN A 1 125 ? 14.589 -2.774 -3.967 1.00 59.22 125 ASN A C 1
ATOM 956 O O . ASN A 1 125 ? 14.417 -2.099 -4.975 1.00 59.22 125 ASN A O 1
ATOM 960 N N . ASP A 1 126 ? 15.456 -3.781 -3.917 1.00 67.00 126 ASP A N 1
ATOM 961 C CA . ASP A 1 126 ? 16.388 -4.108 -5.002 1.00 67.00 126 ASP A CA 1
ATOM 962 C C . ASP A 1 126 ? 15.687 -4.787 -6.191 1.00 67.00 126 ASP A C 1
ATOM 964 O O . ASP A 1 126 ? 16.265 -4.925 -7.261 1.00 67.00 126 ASP A O 1
ATOM 968 N N . ARG A 1 127 ? 14.429 -5.216 -6.003 1.00 78.56 127 ARG A N 1
ATOM 969 C CA . ARG A 1 127 ? 13.620 -5.893 -7.028 1.00 78.56 127 ARG A CA 1
ATOM 970 C C . ARG A 1 127 ? 12.343 -5.158 -7.397 1.00 78.56 127 ARG A C 1
ATOM 972 O O . ARG A 1 127 ? 11.756 -5.479 -8.422 1.00 78.56 127 ARG A O 1
ATOM 979 N N . TYR A 1 128 ? 11.869 -4.224 -6.574 1.00 86.00 128 TYR A N 1
ATOM 980 C CA . TYR A 1 128 ? 10.572 -3.575 -6.769 1.00 86.00 128 TYR A CA 1
ATOM 981 C C . TYR A 1 128 ? 10.697 -2.057 -6.773 1.00 86.00 128 TYR A C 1
ATOM 983 O O . TYR A 1 128 ? 11.037 -1.448 -5.758 1.00 86.00 128 TYR A O 1
ATOM 991 N N . VAL A 1 129 ? 10.321 -1.436 -7.892 1.00 89.31 129 VAL A N 1
ATOM 992 C CA . VAL A 1 129 ? 10.439 0.014 -8.082 1.00 89.31 129 VAL A CA 1
ATOM 993 C C . VAL A 1 129 ? 9.066 0.642 -8.286 1.00 89.31 129 VAL A C 1
ATOM 995 O O . VAL A 1 129 ? 8.304 0.264 -9.174 1.00 89.31 129 VAL A O 1
ATOM 998 N N . SER A 1 130 ? 8.741 1.630 -7.452 1.00 91.75 130 SER A N 1
ATOM 999 C CA . SER A 1 130 ? 7.490 2.390 -7.534 1.00 91.75 130 SER A CA 1
ATOM 1000 C C . SER A 1 130 ? 7.563 3.473 -8.614 1.00 91.75 130 SER A C 1
ATOM 1002 O O . SER A 1 130 ? 8.467 4.308 -8.611 1.00 91.75 130 SER A O 1
ATOM 1004 N N . MET A 1 131 ? 6.576 3.511 -9.513 1.00 93.62 131 MET A N 1
ATOM 1005 C CA . MET A 1 131 ? 6.541 4.436 -10.651 1.00 93.62 131 MET A CA 1
ATOM 1006 C C . MET A 1 131 ? 5.164 5.070 -10.871 1.00 93.62 131 MET A C 1
ATOM 1008 O O . MET A 1 131 ? 4.131 4.596 -10.386 1.00 93.62 131 MET A O 1
ATOM 1012 N N . CYS A 1 132 ? 5.138 6.190 -11.598 1.00 94.94 132 CYS A N 1
ATOM 1013 C CA . CYS A 1 132 ? 3.895 6.738 -12.127 1.00 94.94 132 CYS A CA 1
ATOM 1014 C C . CYS A 1 132 ? 3.407 5.868 -13.296 1.00 94.94 132 CYS A C 1
ATOM 1016 O O . CYS A 1 132 ? 4.166 5.085 -13.862 1.00 94.94 132 CYS A O 1
ATOM 1018 N N . ARG A 1 133 ? 2.135 6.014 -13.675 1.00 94.12 133 ARG A N 1
ATOM 1019 C CA . ARG A 1 133 ? 1.526 5.198 -14.737 1.00 94.12 133 ARG A CA 1
ATOM 1020 C C . ARG A 1 133 ? 2.262 5.307 -16.080 1.00 94.12 133 ARG A C 1
ATOM 1022 O O . ARG A 1 133 ? 2.366 4.311 -16.775 1.00 94.12 133 ARG A O 1
ATOM 1029 N N . LYS A 1 134 ? 2.773 6.494 -16.422 1.00 94.38 134 LYS A N 1
ATOM 1030 C CA . LYS A 1 134 ? 3.515 6.733 -17.668 1.00 94.38 134 LYS A CA 1
ATOM 1031 C C . LYS A 1 134 ? 4.811 5.912 -17.713 1.00 94.38 134 LYS A C 1
ATOM 1033 O O . LYS A 1 134 ? 4.926 5.033 -18.554 1.00 94.38 134 LYS A O 1
ATOM 1038 N N . HIS A 1 135 ? 5.707 6.120 -16.745 1.00 94.69 135 HIS A N 1
ATOM 1039 C CA . HIS A 1 135 ? 6.971 5.377 -16.673 1.00 94.69 135 HIS A CA 1
ATOM 1040 C C . HIS A 1 135 ? 6.773 3.873 -16.471 1.00 94.69 135 HIS A C 1
ATOM 1042 O O . HIS A 1 135 ? 7.617 3.095 -16.888 1.00 94.69 135 HIS A O 1
ATOM 1048 N N . PHE A 1 136 ? 5.658 3.450 -15.864 1.00 93.75 136 PHE A N 1
ATOM 1049 C CA . PHE A 1 136 ? 5.294 2.036 -15.825 1.00 93.75 136 PHE A CA 1
ATOM 1050 C C . PHE A 1 136 ? 5.119 1.469 -17.241 1.00 93.75 136 PHE A C 1
ATOM 1052 O O . PHE A 1 136 ? 5.778 0.496 -17.574 1.00 93.75 136 PHE A O 1
ATOM 1059 N N . TYR A 1 137 ? 4.295 2.082 -18.094 1.00 92.19 137 TYR A N 1
ATOM 1060 C CA . TYR A 1 137 ? 4.092 1.586 -19.462 1.00 92.19 137 TYR A CA 1
ATOM 1061 C C . TYR A 1 137 ? 5.350 1.693 -20.332 1.00 92.19 137 TYR A C 1
ATOM 1063 O O . TYR A 1 137 ? 5.665 0.747 -21.051 1.00 92.19 137 TYR A O 1
ATOM 1071 N N . GLU A 1 138 ? 6.118 2.776 -20.193 1.00 92.31 138 GLU A N 1
ATOM 1072 C CA . GLU A 1 138 ? 7.409 2.929 -20.878 1.00 92.31 138 GLU A CA 1
ATOM 1073 C C . GLU A 1 138 ? 8.388 1.811 -20.493 1.00 92.31 138 GLU A C 1
ATOM 1075 O O . GLU A 1 138 ? 9.056 1.247 -21.356 1.00 92.31 138 GLU A O 1
ATOM 1080 N N . ALA A 1 139 ? 8.425 1.428 -19.212 1.00 89.62 139 ALA A N 1
ATOM 1081 C CA . ALA A 1 139 ? 9.264 0.334 -18.731 1.00 89.62 139 ALA A CA 1
ATOM 1082 C C . ALA A 1 139 ? 8.825 -1.043 -19.274 1.00 89.62 139 ALA A C 1
ATOM 1084 O O . ALA A 1 139 ? 9.645 -1.949 -19.382 1.00 89.62 139 ALA A O 1
ATOM 1085 N N . PHE A 1 140 ? 7.555 -1.196 -19.664 1.00 87.00 140 PHE A N 1
ATOM 1086 C CA . PHE A 1 140 ? 7.032 -2.383 -20.352 1.00 87.00 140 PHE A CA 1
ATOM 1087 C C . PHE A 1 140 ? 7.187 -2.318 -21.884 1.00 87.00 140 PHE A C 1
ATOM 1089 O O . PHE A 1 140 ? 6.689 -3.198 -22.585 1.00 87.00 140 PHE A O 1
ATOM 1096 N N . GLY A 1 141 ? 7.863 -1.295 -22.419 1.00 81.75 141 GLY A N 1
ATOM 1097 C CA . GLY A 1 141 ? 8.049 -1.116 -23.861 1.00 81.75 141 GLY A CA 1
ATOM 1098 C C . GLY A 1 141 ? 6.789 -0.661 -24.603 1.00 81.75 141 GLY A C 1
ATOM 1099 O O . GLY A 1 141 ? 6.767 -0.681 -25.831 1.00 81.75 141 GLY A O 1
ATOM 1100 N N . ALA A 1 142 ? 5.743 -0.244 -23.884 1.00 71.25 142 ALA A N 1
ATOM 1101 C CA . ALA A 1 142 ? 4.581 0.401 -24.476 1.00 71.25 142 ALA A CA 1
ATOM 1102 C C . ALA A 1 142 ? 4.895 1.891 -24.675 1.00 71.25 142 ALA A C 1
ATOM 1104 O O . ALA A 1 142 ? 4.692 2.715 -23.784 1.00 71.25 142 ALA A O 1
ATOM 1105 N N . THR A 1 143 ? 5.444 2.221 -25.839 1.00 53.69 143 THR A N 1
ATOM 1106 C CA . THR A 1 143 ? 5.468 3.589 -26.366 1.00 53.69 143 THR A CA 1
ATOM 1107 C C . THR A 1 143 ? 4.241 3.781 -27.250 1.00 53.69 143 THR A C 1
ATOM 1109 O O . THR A 1 143 ? 4.019 2.953 -28.135 1.00 53.69 143 THR A O 1
ATOM 1112 N N . ASP A 1 144 ? 3.455 4.827 -26.980 1.00 51.69 144 ASP A N 1
ATOM 1113 C CA . ASP A 1 144 ? 2.405 5.312 -27.893 1.00 51.69 144 ASP A CA 1
ATOM 1114 C C . ASP A 1 144 ? 2.956 5.564 -29.310 1.00 51.69 144 ASP A C 1
ATOM 1116 O O . ASP A 1 144 ? 4.119 6.032 -29.419 1.00 51.69 144 ASP A O 1
#

Sequence (144 aa):
MAKLYFYYSSMNAGKSTALLQASYNYRERGMNTIVLAPSLDDRYGQGVVTSRISDHLDIPVLAYGLRTDFRGEPFEGSKYLLAIADNLKEIKAICHCGSKATMVIRQDPDGNVITAGESVEIGGNDRYVSMCRKHFYEAFGATD

Secondary structure (DSSP, 8-state):
---EEEEEESTTS-HHHHHHHHHHHHHTTT--------TT-GGG------TTHHHHHT--EEEEEESB-TTSPBPHHHHHHHHH-SEEEEPPEE-TTSSEE-EEEEE-TTSPEE-SS-S-----TTTEEEE-HHHHHHHTT---

Radius of gyration: 16.61 Å; chains: 1; bounding box: 41×29×55 Å